Protein AF-A0A7V5PHC6-F1 (afdb_monomer)

Nearest PDB structures (foldseek):
  1in5-assembly1_A  TM=8.822E-01  e=2.504E-02  Thermotoga maritima
  1in4-assembly1_A  TM=8.748E-01  e=2.504E-02  Thermotoga maritima
  1in8-assembly1_A  TM=8.711E-01  e=3.110E-02  Thermotoga maritima
  1in6-assembly1_A  TM=8.715E-01  e=3.110E-02  Thermotoga maritima
  7pbl-assembly1_C  TM=8.552E-01  e=6.410E-02  Streptococcus thermophilus

Secondary structure (DSSP, 8-state):
--S-EEEETTEEEE-HHHHHHTTPPPPP--------TT--

Foldseek 3Di:
DQQQWDQDPVGIDGDPVVCVVVVHDDDDPPPPPPPPPPDD

Solvent-accessible surface area (backbone atoms only — not comparable to full-atom values): 2797 Å² total; per-residue (Å²): 132,93,64,40,63,43,82,50,100,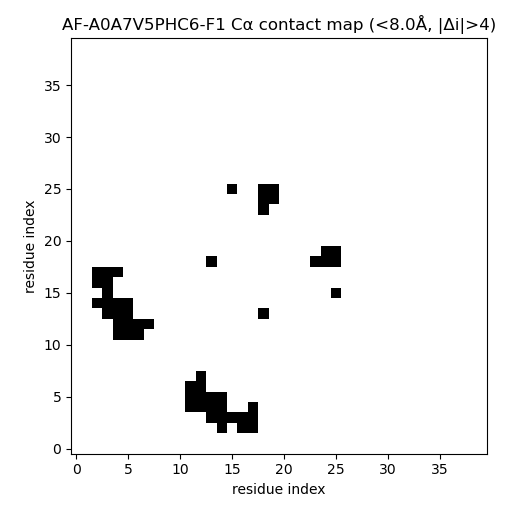92,48,75,41,79,29,70,62,36,25,56,74,70,73,43,81,63,80,72,82,73,81,60,80,69,72,70,92,77,81,123

Mean predicted aligned error: 7.25 Å

pLDDT: mean 86.28, std 12.34, range [58.06, 96.69]

Radius of gyration: 14.3 Å; Cα contacts (8 Å, |Δi|>4): 27; chains: 1; bounding box: 26×18×44 Å

Structure (mmCIF, N/CA/C/O backbone):
data_AF-A0A7V5PHC6-F1
#
_entry.id   AF-A0A7V5PHC6-F1
#
loop_
_atom_site.group_PDB
_atom_site.id
_atom_site.type_symbol
_atom_site.label_atom_id
_atom_site.label_alt_id
_atom_site.label_comp_id
_atom_site.label_asym_id
_atom_site.label_entity_id
_atom_site.label_seq_id
_atom_site.pdbx_PDB_ins_code
_atom_site.Cartn_x
_atom_site.Cartn_y
_atom_site.Cartn_z
_atom_site.occupancy
_atom_site.B_iso_or_equiv
_atom_site.auth_seq_id
_atom_site.auth_comp_id
_atom_site.auth_asym_id
_atom_site.auth_atom_id
_atom_site.pdbx_PDB_model_num
ATOM 1 N N . GLN A 1 1 ? -1.073 -5.445 16.993 1.00 78.38 1 GLN A N 1
ATOM 2 C CA . GLN A 1 1 ? -0.498 -5.025 15.692 1.00 78.38 1 GLN A CA 1
ATOM 3 C C . GLN A 1 1 ? -1.663 -4.841 14.718 1.00 78.38 1 GLN A C 1
ATOM 5 O O . GLN A 1 1 ? -2.373 -5.808 14.510 1.00 78.38 1 GLN A O 1
ATOM 10 N N . GLN A 1 2 ? -1.935 -3.635 14.197 1.00 89.56 2 GLN A N 1
ATOM 11 C CA . GLN A 1 2 ? -3.187 -3.334 13.462 1.00 89.56 2 GLN A CA 1
ATOM 12 C C . GLN A 1 2 ? -3.207 -3.745 11.973 1.00 89.56 2 GLN A C 1
ATOM 14 O O . GLN A 1 2 ? -4.176 -3.478 11.280 1.00 89.56 2 GLN A O 1
ATOM 19 N N . GLY A 1 3 ? -2.153 -4.388 11.456 1.00 93.69 3 GLY A N 1
ATOM 20 C CA . GLY A 1 3 ? -2.133 -4.883 10.070 1.00 93.69 3 GLY A CA 1
ATOM 21 C C . GLY A 1 3 ? -1.830 -3.832 8.990 1.00 93.69 3 GLY A C 1
ATOM 22 O O . GLY A 1 3 ? -2.097 -4.067 7.815 1.00 93.69 3 GLY A O 1
ATOM 23 N N . PHE A 1 4 ? -1.258 -2.679 9.352 1.00 95.69 4 PHE A N 1
ATOM 24 C CA . PHE A 1 4 ? -0.900 -1.616 8.397 1.00 95.69 4 PHE A CA 1
ATOM 25 C C . PHE A 1 4 ? 0.317 -1.929 7.513 1.00 95.69 4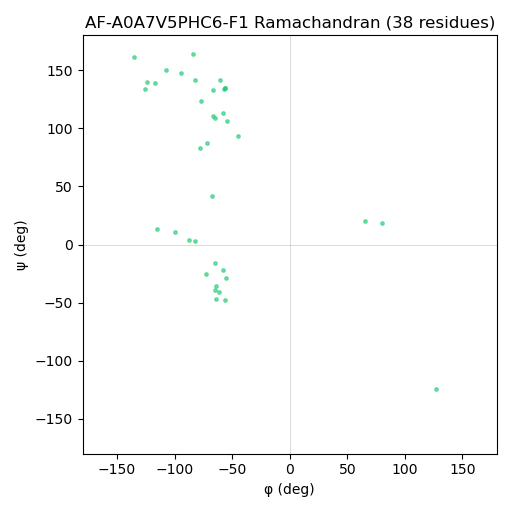 PHE A C 1
ATOM 27 O O . PHE A 1 4 ? 0.444 -1.381 6.420 1.00 95.69 4 PHE A O 1
ATOM 34 N N . LEU A 1 5 ? 1.219 -2.799 7.969 1.00 95.56 5 LEU A N 1
ATOM 35 C CA . LEU A 1 5 ? 2.444 -3.155 7.256 1.00 95.56 5 LEU A CA 1
ATOM 36 C C . LEU A 1 5 ? 2.527 -4.668 7.091 1.00 95.56 5 LEU A C 1
ATOM 38 O O . LEU A 1 5 ? 2.351 -5.405 8.060 1.00 95.56 5 LEU A O 1
ATOM 42 N N . MET A 1 6 ? 2.864 -5.110 5.884 1.00 94.88 6 MET A N 1
ATOM 43 C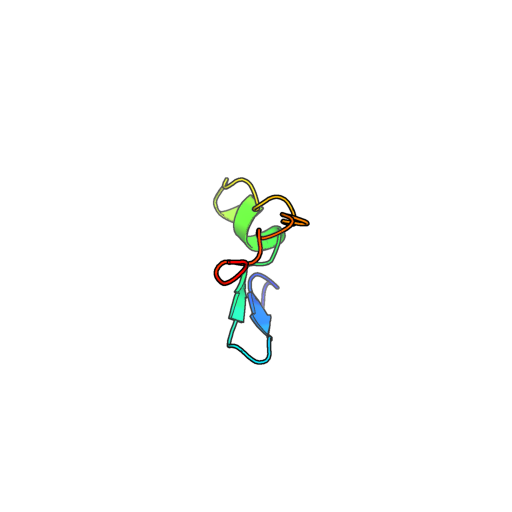 CA . MET A 1 6 ? 3.215 -6.497 5.591 1.00 94.88 6 MET A CA 1
ATOM 44 C C . MET A 1 6 ? 4.718 -6.632 5.345 1.00 94.88 6 MET A C 1
ATOM 46 O O . MET A 1 6 ? 5.368 -5.689 4.889 1.00 94.88 6 MET A O 1
ATOM 50 N N . ARG A 1 7 ? 5.285 -7.798 5.664 1.00 95.38 7 ARG A N 1
ATOM 51 C CA . ARG A 1 7 ? 6.703 -8.087 5.413 1.00 95.38 7 ARG A CA 1
ATOM 52 C C . ARG A 1 7 ? 6.909 -8.518 3.966 1.00 95.38 7 ARG A C 1
ATOM 54 O O . ARG A 1 7 ? 6.109 -9.271 3.424 1.00 95.38 7 ARG A O 1
ATOM 61 N N . THR A 1 8 ? 8.011 -8.077 3.376 1.00 93.62 8 THR A N 1
ATOM 62 C CA . THR A 1 8 ? 8.486 -8.513 2.062 1.00 93.62 8 THR A CA 1
ATOM 63 C C . THR A 1 8 ? 9.995 -8.770 2.139 1.00 93.62 8 THR A C 1
ATOM 65 O O . THR A 1 8 ? 10.654 -8.253 3.046 1.00 93.62 8 THR A O 1
ATOM 68 N N . PRO A 1 9 ? 10.594 -9.515 1.193 1.00 96.12 9 PRO A N 1
ATOM 69 C CA . PRO A 1 9 ? 12.050 -9.683 1.142 1.00 96.12 9 PRO A CA 1
ATOM 70 C C . PRO A 1 9 ? 12.824 -8.360 1.031 1.00 96.12 9 P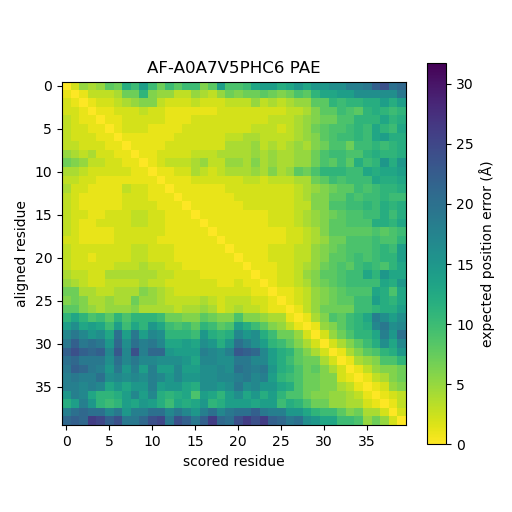RO A C 1
ATOM 72 O O . PRO A 1 9 ? 13.991 -8.297 1.397 1.00 96.12 9 PRO A O 1
ATOM 75 N N . ARG A 1 10 ? 12.174 -7.289 0.552 1.00 93.56 10 ARG A N 1
ATOM 76 C CA . ARG A 1 10 ? 12.764 -5.948 0.418 1.00 93.56 10 ARG A CA 1
ATOM 77 C C . ARG A 1 10 ? 12.385 -4.989 1.555 1.00 93.56 10 ARG A C 1
ATOM 79 O O . ARG A 1 10 ? 12.625 -3.793 1.435 1.00 93.56 10 ARG A O 1
ATOM 86 N N . GLY A 1 11 ? 11.780 -5.480 2.640 1.00 96.00 11 GLY A N 1
ATOM 87 C CA . GLY A 1 11 ? 11.444 -4.676 3.816 1.00 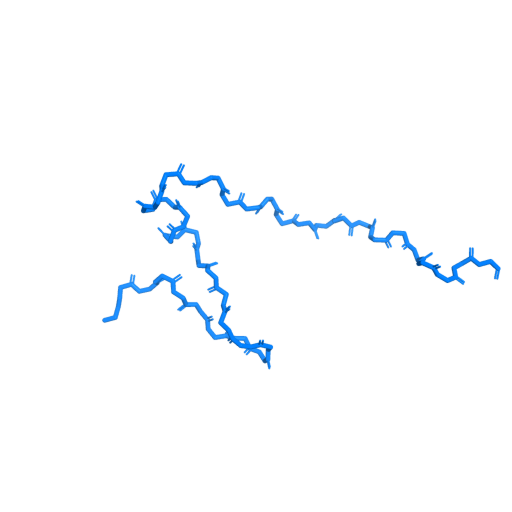96.00 11 GLY A CA 1
ATOM 88 C C . GLY A 1 11 ? 9.978 -4.783 4.233 1.00 96.00 11 GLY A C 1
ATOM 89 O O . GLY A 1 11 ? 9.478 -5.866 4.545 1.00 96.00 11 GLY A O 1
ATOM 90 N N . ARG A 1 12 ? 9.293 -3.638 4.329 1.00 96.19 12 ARG A N 1
ATOM 91 C CA . ARG A 1 12 ? 7.874 -3.563 4.705 1.00 96.19 12 ARG A CA 1
ATOM 92 C C . ARG A 1 12 ? 7.089 -2.830 3.629 1.00 96.19 12 ARG A C 1
ATOM 94 O O . ARG A 1 12 ? 7.553 -1.820 3.117 1.00 96.19 12 ARG A O 1
ATOM 101 N N . MET A 1 13 ? 5.894 -3.320 3.329 1.00 93.69 13 MET A N 1
ATOM 102 C CA . MET A 1 13 ? 4.977 -2.695 2.379 1.00 93.69 13 MET A CA 1
ATOM 103 C C . MET A 1 13 ? 3.695 -2.270 3.099 1.00 93.69 13 MET A C 1
ATOM 105 O O . MET A 1 13 ? 3.192 -3.000 3.956 1.00 93.69 13 MET A O 1
ATOM 109 N N . ALA A 1 14 ? 3.177 -1.088 2.761 1.00 95.19 14 ALA A N 1
ATOM 110 C CA . ALA A 1 14 ? 1.897 -0.605 3.265 1.00 95.19 14 ALA A CA 1
ATOM 111 C C . ALA A 1 14 ? 0.747 -1.464 2.723 1.00 95.19 14 ALA A C 1
ATOM 113 O O . ALA A 1 14 ? 0.682 -1.758 1.530 1.00 95.19 14 ALA A O 1
ATOM 114 N N . THR A 1 15 ? -0.165 -1.873 3.603 1.00 94.25 15 THR A N 1
ATOM 115 C CA . THR A 1 15 ? -1.368 -2.612 3.210 1.00 94.25 15 THR A CA 1
ATOM 116 C C . THR A 1 15 ? -2.469 -1.652 2.772 1.00 94.25 15 THR A C 1
ATOM 118 O O . THR A 1 15 ? -2.458 -0.467 3.108 1.00 94.25 15 THR A O 1
ATOM 121 N N . ALA A 1 16 ? -3.492 -2.163 2.083 1.00 93.25 16 ALA A N 1
ATOM 122 C CA . ALA A 1 16 ? -4.672 -1.368 1.730 1.00 93.25 16 ALA A CA 1
ATOM 123 C C . ALA A 1 16 ? -5.351 -0.724 2.957 1.00 93.25 16 ALA A C 1
ATOM 125 O O . ALA A 1 16 ? -5.948 0.345 2.846 1.00 93.25 16 ALA A O 1
ATOM 126 N N . LEU A 1 17 ? -5.239 -1.350 4.135 1.00 94.75 17 LEU A N 1
ATOM 127 C CA . LEU A 1 17 ? -5.738 -0.791 5.388 1.00 94.75 17 LEU A CA 1
ATOM 128 C C . LEU A 1 17 ? -4.990 0.491 5.781 1.00 94.75 17 LEU A C 1
ATOM 130 O O . LEU A 1 17 ? -5.627 1.438 6.231 1.00 94.75 17 LEU A O 1
ATOM 134 N N . ALA A 1 18 ? -3.670 0.545 5.573 1.00 96.69 18 ALA A N 1
ATOM 135 C CA . ALA A 1 18 ? -2.878 1.742 5.852 1.00 96.69 18 ALA A CA 1
ATOM 136 C C . ALA A 1 18 ? -3.303 2.898 4.951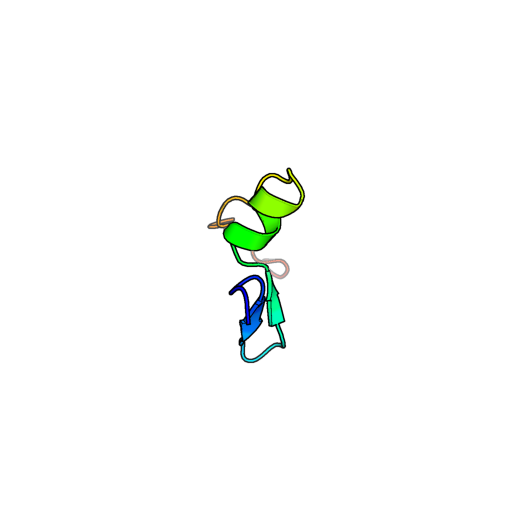 1.00 96.69 18 ALA A C 1
ATOM 138 O O . ALA A 1 18 ? -3.588 3.984 5.445 1.00 96.69 18 ALA A O 1
ATOM 139 N N . TYR A 1 19 ? -3.444 2.637 3.650 1.00 95.81 19 TYR A N 1
ATOM 140 C CA . TYR A 1 19 ? -3.918 3.641 2.700 1.00 95.81 19 TYR A CA 1
ATOM 141 C C . TYR A 1 19 ? -5.285 4.207 3.103 1.00 95.81 19 TYR A C 1
ATOM 143 O O . TYR A 1 19 ? -5.429 5.422 3.203 1.00 95.81 19 TYR A O 1
ATOM 151 N N . ARG A 1 20 ? -6.256 3.346 3.443 1.00 94.75 20 ARG A N 1
ATOM 152 C CA . ARG A 1 20 ? -7.582 3.797 3.904 1.00 94.75 20 ARG A CA 1
ATOM 153 C C . ARG A 1 20 ? -7.522 4.617 5.190 1.00 94.75 20 ARG A C 1
ATOM 155 O O . ARG A 1 20 ? -8.234 5.607 5.294 1.00 94.75 20 ARG A O 1
ATOM 162 N N . HIS A 1 21 ? -6.685 4.225 6.150 1.00 95.69 21 HIS A N 1
ATOM 163 C CA . HIS A 1 21 ? -6.548 4.944 7.418 1.00 95.69 21 HIS A CA 1
ATOM 164 C C . HIS A 1 21 ? -6.007 6.365 7.229 1.00 95.69 21 HIS A C 1
ATOM 166 O O . HIS A 1 21 ? -6.458 7.285 7.901 1.00 95.69 21 HIS A O 1
ATOM 172 N N . PHE A 1 22 ? -5.097 6.548 6.273 1.00 95.81 22 PHE A N 1
ATOM 173 C CA . PHE A 1 22 ? -4.557 7.860 5.921 1.00 95.81 22 PHE A CA 1
ATOM 174 C C . PHE A 1 22 ? -5.386 8.611 4.867 1.00 95.81 22 PHE A C 1
ATOM 176 O O . PHE A 1 22 ? -4.973 9.679 4.427 1.00 95.81 22 PHE A O 1
ATOM 183 N N . GLY A 1 23 ? -6.531 8.072 4.428 1.00 96.25 23 GLY A N 1
ATOM 184 C CA . GLY A 1 23 ? -7.350 8.687 3.376 1.00 96.25 23 GLY A CA 1
ATOM 185 C C . GLY A 1 23 ? -6.669 8.732 2.002 1.00 96.25 23 GLY A C 1
ATOM 186 O O . GLY A 1 23 ? -7.052 9.522 1.143 1.00 96.25 23 GLY A O 1
ATOM 187 N N . LEU A 1 24 ? -5.651 7.897 1.784 1.00 95.31 24 LEU A N 1
ATOM 188 C CA . LEU A 1 24 ? -4.889 7.826 0.543 1.00 95.31 24 LEU A CA 1
ATOM 189 C C . LEU A 1 24 ? -5.457 6.746 -0.380 1.00 95.31 24 LEU A C 1
ATOM 191 O O . LEU A 1 24 ? -5.909 5.685 0.061 1.00 95.31 24 LEU A O 1
ATOM 195 N N . ARG A 1 25 ? -5.365 6.971 -1.692 1.00 91.69 25 ARG A N 1
ATOM 196 C CA . ARG A 1 25 ? -5.660 5.935 -2.685 1.00 91.69 25 ARG A CA 1
ATOM 197 C C . ARG A 1 25 ? -4.478 4.970 -2.760 1.00 91.69 25 ARG A C 1
ATOM 199 O O . ARG A 1 25 ? -3.352 5.390 -3.013 1.00 91.69 25 ARG A O 1
ATOM 206 N N . ALA A 1 26 ? -4.737 3.681 -2.542 1.00 88.56 26 ALA A N 1
ATOM 207 C CA . ALA A 1 26 ? -3.719 2.658 -2.754 1.00 88.56 26 ALA A CA 1
ATOM 208 C C . ALA A 1 26 ? -3.274 2.667 -4.229 1.00 88.56 26 ALA A C 1
ATOM 210 O O . ALA A 1 26 ? -4.127 2.856 -5.106 1.00 88.56 26 ALA A O 1
ATOM 211 N N . PRO A 1 27 ? -1.975 2.470 -4.516 1.00 85.31 27 PRO A N 1
ATOM 212 C CA . PRO A 1 27 ? -1.508 2.363 -5.889 1.00 85.31 27 PRO A CA 1
ATOM 213 C C . PRO A 1 27 ? -2.262 1.220 -6.573 1.00 85.31 27 PRO A C 1
ATOM 215 O O . PRO A 1 27 ? -2.423 0.140 -5.995 1.00 85.31 27 PRO A O 1
ATOM 218 N N . ALA A 1 28 ? -2.755 1.463 -7.791 1.00 81.56 28 ALA A N 1
ATOM 219 C CA . ALA A 1 28 ? -3.253 0.375 -8.622 1.00 81.56 28 ALA A CA 1
ATOM 220 C C . ALA A 1 28 ? -2.107 -0.628 -8.774 1.00 81.56 28 ALA A C 1
ATOM 222 O O . ALA A 1 28 ? -0.965 -0.206 -8.963 1.00 81.56 28 ALA A O 1
ATOM 223 N N . ARG A 1 29 ? -2.385 -1.931 -8.625 1.00 69.81 29 ARG A N 1
ATOM 224 C CA . ARG A 1 29 ? -1.384 -2.967 -8.895 1.00 69.81 29 ARG A CA 1
ATOM 225 C C . ARG A 1 29 ? -0.890 -2.706 -10.310 1.00 69.81 29 ARG A C 1
ATOM 227 O O . ARG A 1 29 ? -1.627 -2.910 -11.267 1.00 69.81 29 ARG A O 1
ATOM 234 N N . SER A 1 30 ? 0.321 -2.179 -10.411 1.00 58.22 30 SER A N 1
ATOM 235 C CA . SER A 1 30 ? 0.966 -1.945 -11.679 1.00 58.22 30 SER A CA 1
ATOM 236 C C . SER A 1 30 ? 1.351 -3.320 -12.216 1.00 58.22 30 SER A C 1
ATOM 238 O O . SER A 1 30 ? 2.472 -3.774 -12.024 1.00 58.22 30 SER A O 1
ATOM 240 N N . GLU A 1 31 ? 0.430 -3.961 -12.930 1.00 58.25 31 GLU A N 1
ATOM 241 C CA . GLU A 1 31 ? 0.769 -4.655 -14.180 1.00 58.25 31 GLU A CA 1
ATOM 242 C C . GLU A 1 31 ? 1.161 -3.602 -15.230 1.00 58.25 31 GLU A C 1
ATOM 244 O O . GLU A 1 31 ? 0.735 -3.640 -16.376 1.00 58.25 31 GLU A O 1
ATOM 249 N N . ALA A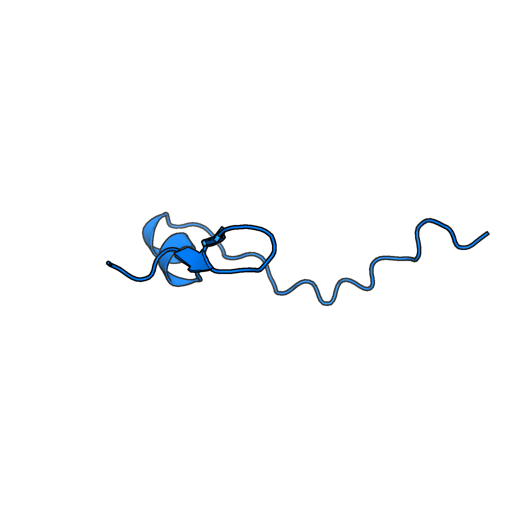 1 32 ? 1.933 -2.588 -14.827 1.00 58.06 32 ALA A N 1
ATOM 250 C CA . ALA A 1 32 ? 2.630 -1.785 -15.794 1.00 58.06 32 ALA A CA 1
ATOM 251 C C . ALA A 1 32 ? 3.612 -2.770 -16.409 1.00 58.06 32 ALA A C 1
ATOM 253 O O . ALA A 1 32 ? 4.526 -3.230 -15.720 1.00 58.06 32 ALA A O 1
ATOM 254 N N . GLU A 1 33 ? 3.357 -3.147 -17.659 1.00 63.84 33 GLU A N 1
ATOM 255 C CA . GLU A 1 33 ? 4.406 -3.499 -18.601 1.00 63.84 33 GLU A CA 1
ATOM 256 C C . GLU A 1 33 ? 5.463 -2.415 -18.441 1.00 63.84 33 GLU A C 1
ATOM 258 O O . GLU A 1 33 ? 5.321 -1.308 -18.953 1.00 63.84 33 GLU A O 1
ATOM 263 N N . VAL A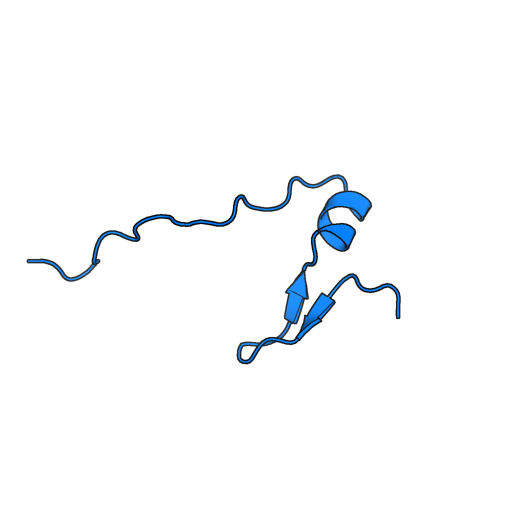 1 34 ? 6.449 -2.671 -17.584 1.00 71.31 34 VAL A N 1
ATOM 264 C CA . VAL A 1 34 ? 7.621 -1.821 -17.498 1.00 71.31 34 VAL A CA 1
ATOM 265 C C . VAL A 1 34 ? 8.285 -2.062 -18.845 1.00 71.31 34 VAL A C 1
ATOM 267 O O . VAL A 1 34 ? 8.698 -3.202 -19.080 1.00 71.31 34 VAL A O 1
ATOM 270 N N . PRO A 1 35 ? 8.305 -1.074 -19.759 1.00 72.62 35 PRO A N 1
ATOM 271 C CA . PRO A 1 35 ? 9.009 -1.255 -21.014 1.00 72.62 35 PRO A CA 1
ATOM 272 C C . PRO A 1 35 ? 10.443 -1.615 -20.652 1.00 72.62 35 PRO A C 1
ATOM 274 O O . PRO A 1 35 ? 11.004 -1.022 -19.722 1.00 72.62 35 PRO A O 1
ATOM 277 N N . ASP A 1 36 ? 10.996 -2.627 -21.313 1.00 81.38 36 ASP A N 1
ATOM 278 C CA . ASP A 1 36 ? 12.371 -3.026 -21.056 1.00 81.38 36 ASP A CA 1
ATOM 279 C C . ASP A 1 36 ? 13.280 -1.820 -21.312 1.00 81.38 36 ASP A C 1
ATOM 281 O O . ASP A 1 36 ? 13.382 -1.318 -22.431 1.00 81.38 36 ASP A O 1
ATOM 285 N N . LEU A 1 37 ? 13.891 -1.325 -20.234 1.00 82.31 37 LEU A N 1
ATOM 286 C CA . LEU A 1 37 ? 14.715 -0.120 -20.233 1.00 82.31 37 LEU A CA 1
ATOM 287 C C . LEU A 1 37 ? 15.976 -0.291 -21.096 1.00 82.31 37 LEU A C 1
ATOM 289 O O . LEU A 1 37 ? 16.613 0.702 -21.432 1.00 82.31 37 LEU A O 1
ATOM 293 N N . PHE A 1 38 ? 16.333 -1.533 -21.436 1.00 87.31 38 PHE A N 1
ATOM 294 C CA . PHE A 1 38 ? 17.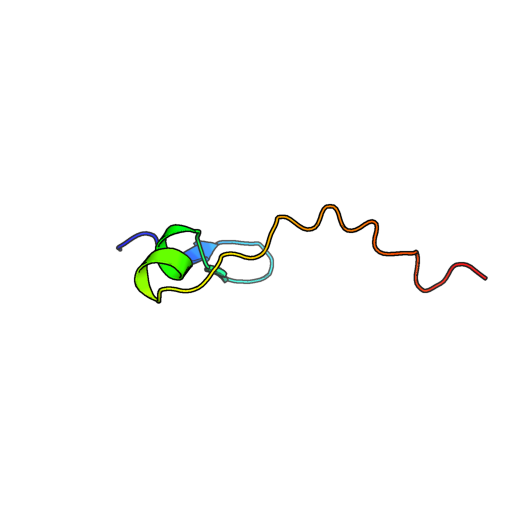541 -1.889 -22.177 1.00 87.31 38 PHE A CA 1
ATOM 295 C C . PHE A 1 38 ? 17.258 -2.498 -23.558 1.00 87.31 38 PHE A C 1
ATOM 297 O O . PHE A 1 38 ? 18.171 -3.062 -24.158 1.00 87.31 38 PHE A O 1
ATOM 304 N N . ALA A 1 39 ? 16.025 -2.406 -24.064 1.00 78.56 39 ALA A N 1
ATOM 305 C CA . ALA A 1 39 ? 15.697 -2.860 -25.411 1.00 78.56 39 ALA A CA 1
ATOM 306 C C . ALA A 1 39 ? 16.167 -1.842 -26.470 1.00 78.56 39 ALA A C 1
ATOM 308 O O . ALA A 1 39 ? 15.385 -1.020 -26.945 1.00 78.56 39 ALA A O 1
ATOM 309 N N . GLU A 1 40 ? 17.447 -1.920 -26.832 1.00 62.34 40 GLU A N 1
ATOM 310 C CA . GLU A 1 40 ? 18.018 -1.446 -28.105 1.00 62.34 40 GLU A CA 1
ATOM 311 C C . GLU A 1 40 ? 18.763 -2.592 -28.800 1.00 62.34 40 GLU A C 1
ATOM 313 O O . GLU A 1 40 ? 19.488 -3.343 -28.104 1.00 62.34 40 GLU A O 1
#

Sequence (40 aa):
QQGFLMRTPRGRMATALAYRHFGLRAPARSEAEVPDLFAE